Protein AF-A0A150G4X1-F1 (afdb_monomer_lite)

Secondary structure (DSSP, 8-state):
-HHHHHHHHHHHHHHHHHHHHHHHHHHHHHHHHHHHHHHHHHHHHHHHHHHHHHHHHHHHHHHHHHHHH-PPPTTS-HHHHHHHHHHHSHHHHHHTT--HHHHHHHS--TTS---TT---S----HHHHHHHHHTS-HHHHHHHHHHHS----------------------

Radius of gyration: 33.29 Å; chains: 1; bounding box: 120×28×87 Å

Organism: Gonium pectorale (NCBI:txid33097)

Sequence (171 aa):
MSTVFNVAHLTGNLSACVQSLSSQVSDLRAELDDVKSRLVVLESEAPESSKVVFRYIIDEVHKKIQVKFGTKPEEQLWSTYLWEKSSNERAWFEDRRLGFAELALLSKEPNIDFEAGNNAAHHPEPALVSRIVGEESESWRRLWDIVCSCAQPALLTTCPSVLQFPEAVLP

pLDDT: mean 78.07, std 18.75, range [33.88, 95.69]

Structure (mmCIF, N/CA/C/O backbone):
data_AF-A0A150G4X1-F1
#
_entry.id   AF-A0A150G4X1-F1
#
loop_
_atom_site.group_PDB
_atom_site.id
_atom_site.type_symbol
_atom_site.label_atom_id
_atom_site.label_alt_id
_atom_site.label_comp_id
_atom_site.label_asym_id
_atom_site.label_entity_id
_atom_site.label_seq_id
_atom_site.pdbx_PDB_ins_code
_atom_site.Cartn_x
_atom_site.Cartn_y
_atom_site.Cartn_z
_atom_site.occupancy
_atom_site.B_iso_or_equiv
_atom_site.auth_seq_id
_atom_site.auth_comp_id
_atom_site.auth_asym_id
_atom_site.auth_atom_id
_atom_site.pdbx_PDB_model_num
ATOM 1 N N . MET A 1 1 ? 46.762 -7.772 -64.254 1.00 53.94 1 MET A N 1
ATOM 2 C CA . MET A 1 1 ? 46.376 -6.566 -63.481 1.00 53.94 1 MET A CA 1
ATOM 3 C C . MET A 1 1 ? 44.945 -6.595 -62.917 1.00 53.94 1 MET A C 1
ATOM 5 O O . MET A 1 1 ? 44.621 -5.703 -62.152 1.00 53.94 1 MET A O 1
ATOM 9 N N . SER A 1 2 ? 44.103 -7.607 -63.191 1.00 58.28 2 SER A N 1
ATOM 10 C CA . SER A 1 2 ? 42.704 -7.634 -62.702 1.00 58.28 2 SER A CA 1
ATOM 11 C C . SER A 1 2 ? 42.516 -8.134 -61.256 1.00 58.28 2 SER A C 1
ATOM 13 O O . SER A 1 2 ? 41.492 -7.861 -60.643 1.00 58.28 2 SER A O 1
ATOM 15 N N . THR A 1 3 ? 43.476 -8.872 -60.695 1.00 59.38 3 THR A N 1
ATOM 16 C CA . THR A 1 3 ? 43.358 -9.499 -59.363 1.00 59.38 3 THR A CA 1
ATOM 17 C C . THR A 1 3 ? 43.680 -8.546 -58.210 1.00 59.38 3 THR A C 1
ATOM 19 O O . THR A 1 3 ? 43.038 -8.609 -57.168 1.00 59.38 3 THR A O 1
ATOM 22 N N . VAL A 1 4 ? 44.621 -7.617 -58.404 1.00 58.44 4 VAL A N 1
ATOM 23 C CA . VAL A 1 4 ? 45.048 -6.646 -57.376 1.00 58.44 4 VAL A CA 1
ATOM 24 C C . VAL A 1 4 ? 43.962 -5.594 -57.101 1.00 58.44 4 VAL A C 1
ATOM 26 O O . VAL A 1 4 ? 43.772 -5.188 -55.958 1.00 58.44 4 VAL A O 1
ATOM 29 N N . PHE A 1 5 ? 43.188 -5.220 -58.127 1.00 58.75 5 PHE A N 1
ATOM 30 C CA . PHE A 1 5 ? 42.061 -4.288 -58.003 1.00 58.75 5 PHE A CA 1
ATOM 31 C C . PHE A 1 5 ? 40.921 -4.863 -57.139 1.00 58.75 5 PHE A C 1
ATOM 33 O O . PHE A 1 5 ? 40.340 -4.151 -56.323 1.00 58.75 5 PHE A O 1
ATOM 40 N N . ASN A 1 6 ? 40.666 -6.173 -57.238 1.00 72.88 6 ASN A N 1
ATOM 41 C CA . ASN A 1 6 ? 39.654 -6.855 -56.424 1.00 72.88 6 ASN A CA 1
ATOM 42 C C . ASN A 1 6 ? 40.039 -6.942 -54.943 1.00 72.88 6 ASN A C 1
ATOM 44 O O . ASN A 1 6 ? 39.175 -6.786 -54.085 1.00 72.88 6 ASN A O 1
ATOM 48 N N . VAL A 1 7 ? 41.322 -7.154 -54.627 1.00 76.88 7 VAL A N 1
ATOM 49 C CA . VAL A 1 7 ? 41.776 -7.237 -53.230 1.00 76.88 7 VAL A CA 1
ATOM 50 C C . VAL A 1 7 ? 41.650 -5.880 -52.540 1.00 76.88 7 VAL A C 1
ATOM 52 O O . VAL A 1 7 ? 41.073 -5.813 -51.464 1.00 76.88 7 VAL A O 1
ATOM 55 N N . ALA A 1 8 ? 42.100 -4.787 -53.165 1.00 79.44 8 ALA A N 1
ATOM 56 C CA . ALA A 1 8 ? 42.003 -3.450 -52.570 1.00 79.44 8 ALA A CA 1
ATOM 57 C C . ALA A 1 8 ? 40.547 -3.029 -52.286 1.00 79.44 8 ALA A C 1
ATOM 59 O O . ALA A 1 8 ? 40.252 -2.494 -51.218 1.00 79.44 8 ALA A O 1
ATOM 60 N N . HIS A 1 9 ? 39.633 -3.323 -53.215 1.00 80.56 9 HIS A N 1
ATOM 61 C CA . HIS A 1 9 ? 38.207 -3.041 -53.057 1.00 80.56 9 HIS A CA 1
ATOM 62 C C . HIS A 1 9 ? 37.562 -3.878 -51.937 1.00 80.56 9 HIS A C 1
ATOM 64 O O . HIS A 1 9 ? 36.821 -3.342 -51.114 1.00 80.56 9 HIS A O 1
ATOM 70 N N . LEU A 1 10 ? 37.886 -5.174 -51.847 1.00 83.56 10 LEU A N 1
ATOM 71 C CA . LEU A 1 10 ? 37.409 -6.043 -50.763 1.00 83.56 10 LEU A CA 1
ATOM 72 C C . LEU A 1 10 ? 37.916 -5.580 -49.391 1.00 83.56 10 LEU A C 1
ATOM 74 O O . LEU A 1 10 ? 37.136 -5.526 -48.443 1.00 83.56 10 LEU A O 1
ATOM 78 N N . THR A 1 11 ? 39.189 -5.191 -49.289 1.00 85.06 11 THR A N 1
ATOM 79 C CA . THR A 1 11 ? 39.768 -4.676 -48.039 1.00 85.06 11 THR A CA 1
ATOM 80 C C . THR A 1 11 ? 39.134 -3.345 -47.629 1.00 85.06 11 THR A C 1
ATOM 82 O O . THR A 1 11 ? 38.859 -3.141 -46.448 1.00 85.06 11 THR A O 1
ATOM 85 N N . GLY A 1 12 ? 38.846 -2.459 -48.589 1.00 87.50 12 GLY A N 1
ATOM 86 C CA . GLY A 1 12 ? 38.137 -1.201 -48.341 1.00 87.50 12 GLY A CA 1
ATOM 87 C C . GLY A 1 12 ? 36.721 -1.419 -47.807 1.00 87.50 12 GLY A C 1
ATOM 88 O O . GLY A 1 12 ? 36.351 -0.841 -46.786 1.00 87.50 12 GLY A O 1
ATOM 89 N N . ASN A 1 13 ? 35.960 -2.318 -48.436 1.00 90.56 13 ASN A N 1
ATOM 90 C CA . ASN A 1 13 ? 34.597 -2.644 -48.010 1.00 90.56 13 ASN A CA 1
ATOM 91 C C . ASN A 1 13 ? 34.566 -3.327 -46.639 1.00 90.56 13 ASN A C 1
ATOM 93 O O . ASN A 1 13 ? 33.722 -3.000 -45.807 1.00 90.56 13 ASN A O 1
ATOM 97 N N . LEU A 1 14 ? 35.506 -4.241 -46.372 1.00 91.19 14 LEU A N 1
ATOM 98 C CA . LEU A 1 14 ? 35.629 -4.876 -45.062 1.00 91.19 14 LEU A CA 1
ATOM 99 C C . LEU A 1 14 ? 35.976 -3.850 -43.977 1.00 91.19 14 LEU A C 1
ATOM 101 O O . LEU A 1 14 ? 35.364 -3.867 -42.915 1.00 91.19 14 LEU A O 1
ATOM 105 N N . SER A 1 15 ? 36.907 -2.933 -44.255 1.00 93.88 15 SER A N 1
ATOM 106 C CA . SER A 1 15 ? 37.269 -1.849 -43.334 1.00 93.88 15 SER A CA 1
ATOM 107 C C . SER A 1 15 ? 36.066 -0.961 -43.003 1.00 93.88 15 SER A C 1
ATOM 109 O O . SER A 1 15 ? 35.790 -0.710 -41.831 1.00 93.88 15 SER A O 1
ATOM 111 N N . ALA A 1 16 ? 35.290 -0.562 -44.017 1.00 91.25 16 ALA A N 1
ATOM 112 C CA . ALA A 1 16 ? 34.073 0.224 -43.826 1.00 91.25 16 ALA A CA 1
ATOM 113 C C . ALA A 1 16 ? 33.019 -0.529 -42.992 1.00 91.25 16 ALA A C 1
ATOM 115 O O . ALA A 1 16 ? 32.428 0.049 -42.080 1.00 91.25 16 ALA A O 1
ATOM 116 N N . CYS A 1 17 ? 32.830 -1.831 -43.240 1.00 91.50 17 CYS A N 1
ATOM 117 C CA . CYS A 1 17 ? 31.953 -2.679 -42.426 1.00 91.50 17 CYS A CA 1
ATOM 118 C C . CYS A 1 17 ? 32.423 -2.776 -40.971 1.00 91.50 17 CYS A C 1
ATOM 120 O O . CYS A 1 17 ? 31.609 -2.651 -40.062 1.00 91.50 17 CYS A O 1
ATOM 122 N N . VAL A 1 18 ? 33.722 -2.973 -40.732 1.00 94.56 18 VAL A N 1
ATOM 123 C CA . VAL A 1 18 ? 34.286 -3.055 -39.376 1.00 94.56 18 VAL A CA 1
ATOM 124 C C . VAL A 1 18 ? 34.116 -1.729 -38.634 1.00 94.56 18 VAL A C 1
ATOM 126 O O . VAL A 1 18 ? 33.720 -1.733 -37.471 1.00 94.56 18 VAL A O 1
ATOM 129 N N . GLN A 1 19 ? 34.354 -0.596 -39.298 1.00 93.56 19 GLN A N 1
ATOM 130 C CA . GLN A 1 19 ? 34.142 0.730 -38.711 1.00 93.56 19 GLN A CA 1
ATOM 131 C C . GLN A 1 19 ? 32.665 0.981 -38.393 1.00 93.56 19 GLN A C 1
ATOM 133 O O . GLN A 1 19 ? 32.345 1.430 -37.294 1.00 93.56 19 GLN A O 1
ATOM 138 N N . SER A 1 20 ? 31.763 0.636 -39.315 1.00 95.12 20 SER A N 1
ATOM 139 C CA . SER A 1 20 ? 30.319 0.764 -39.102 1.00 95.12 20 SER A CA 1
ATOM 140 C C . SER A 1 20 ? 29.841 -0.105 -37.937 1.00 95.12 20 SER A C 1
ATOM 142 O O . SER A 1 20 ? 29.149 0.390 -37.049 1.00 95.12 20 SER A O 1
ATOM 144 N N . LEU A 1 21 ? 30.279 -1.365 -37.878 1.00 94.19 21 LEU A N 1
ATOM 145 C CA . LEU A 1 21 ? 29.945 -2.272 -36.782 1.00 94.19 21 LEU A CA 1
ATOM 146 C C . LEU A 1 21 ? 30.515 -1.773 -35.450 1.00 94.19 21 LEU A C 1
ATOM 148 O O . LEU A 1 21 ? 29.833 -1.818 -34.434 1.00 94.19 21 LEU A O 1
ATOM 152 N N . SER A 1 22 ? 31.744 -1.252 -35.446 1.00 94.81 22 SER A N 1
ATOM 153 C CA . SER A 1 22 ? 32.355 -0.671 -34.248 1.00 94.81 22 SER A CA 1
ATOM 154 C C . SER A 1 22 ? 31.597 0.559 -33.742 1.00 94.81 22 SER A C 1
ATOM 156 O O . SER A 1 22 ? 31.512 0.749 -32.527 1.00 94.81 22 SER A O 1
ATOM 158 N N . SER A 1 23 ? 31.042 1.376 -34.644 1.00 93.69 23 SER A N 1
ATOM 159 C CA . SER A 1 23 ? 30.168 2.495 -34.273 1.00 93.69 23 SER A CA 1
ATOM 160 C C . SER A 1 23 ? 28.889 1.972 -33.634 1.00 93.69 23 SER A C 1
ATOM 162 O O . SER A 1 23 ? 28.611 2.314 -32.494 1.00 93.69 23 SER A O 1
ATOM 164 N N . GLN A 1 24 ? 28.191 1.042 -34.294 1.00 95.69 24 GLN A N 1
ATOM 165 C CA . GLN A 1 24 ? 26.949 0.459 -33.772 1.00 95.69 24 GLN A CA 1
ATOM 166 C C . GLN A 1 24 ? 27.148 -0.213 -32.408 1.00 95.69 24 GLN A C 1
ATOM 168 O O . GLN A 1 24 ? 26.315 -0.076 -31.521 1.00 95.69 24 GLN A O 1
ATOM 173 N N . VAL A 1 25 ? 28.264 -0.920 -32.206 1.00 95.56 25 VAL A N 1
ATOM 174 C CA . VAL A 1 25 ? 28.598 -1.522 -30.906 1.00 95.56 25 VAL A CA 1
ATOM 175 C C . VAL A 1 25 ? 28.843 -0.451 -29.843 1.00 95.56 25 VAL A C 1
ATOM 177 O O . VAL A 1 25 ? 28.486 -0.659 -28.686 1.00 95.56 25 VAL A O 1
ATOM 180 N N . SER A 1 26 ? 29.450 0.678 -30.207 1.00 94.62 26 SER A N 1
ATOM 181 C CA . SER A 1 26 ? 29.648 1.801 -29.283 1.00 94.62 26 SER A CA 1
ATOM 182 C C . SER A 1 26 ? 28.320 2.466 -28.922 1.00 94.62 26 SER A C 1
ATOM 184 O O . SER A 1 26 ? 28.064 2.686 -27.741 1.00 94.62 26 SER A O 1
ATOM 186 N N . ASP A 1 27 ? 27.456 2.694 -29.911 1.00 95.44 27 ASP A N 1
ATOM 187 C CA . ASP A 1 27 ? 26.133 3.295 -29.723 1.00 95.44 27 ASP A CA 1
ATOM 188 C C . ASP A 1 27 ? 25.256 2.406 -28.826 1.00 95.44 27 ASP A C 1
ATOM 190 O O . ASP A 1 27 ? 24.729 2.863 -27.814 1.00 95.44 27 ASP A O 1
ATOM 194 N N . LEU A 1 28 ? 25.211 1.097 -29.101 1.00 95.62 28 LEU A N 1
ATOM 195 C CA . LEU A 1 28 ? 24.480 0.129 -28.275 1.00 95.62 28 LEU A CA 1
ATOM 196 C C . LEU A 1 28 ? 25.010 0.042 -26.840 1.00 95.62 28 LEU A C 1
ATOM 198 O O . LEU A 1 28 ? 24.242 -0.207 -25.913 1.00 95.62 28 LEU A O 1
ATOM 202 N N . ARG A 1 29 ? 26.319 0.225 -26.626 1.00 95.62 29 ARG A N 1
ATOM 203 C CA . ARG A 1 29 ? 26.886 0.275 -25.269 1.00 95.62 29 ARG A CA 1
ATOM 204 C C . ARG A 1 29 ? 26.430 1.523 -24.525 1.00 95.62 29 ARG A C 1
ATOM 206 O O . ARG A 1 29 ? 26.056 1.406 -23.364 1.00 95.62 29 ARG A O 1
ATOM 213 N N . ALA A 1 30 ? 26.420 2.674 -25.192 1.00 95.25 30 ALA A N 1
ATOM 214 C CA . ALA A 1 30 ? 25.932 3.913 -24.599 1.00 95.25 30 ALA A CA 1
ATOM 215 C C . ALA A 1 30 ? 24.441 3.812 -24.233 1.00 95.25 30 ALA A C 1
ATOM 217 O O . ALA A 1 30 ? 24.062 4.179 -23.124 1.00 95.25 30 ALA A O 1
ATOM 218 N N . GLU A 1 31 ? 23.613 3.241 -25.114 1.00 95.62 31 GLU A N 1
ATOM 219 C CA . GLU A 1 31 ? 22.196 2.985 -24.822 1.00 95.62 31 GLU A CA 1
ATOM 220 C C . GLU A 1 31 ? 22.012 2.006 -23.655 1.00 95.62 31 GLU A C 1
ATOM 222 O O . GLU A 1 31 ? 21.167 2.220 -22.786 1.00 95.62 31 GLU A O 1
ATOM 227 N N . LEU A 1 32 ? 22.819 0.942 -23.593 1.00 95.00 32 LEU A N 1
ATOM 228 C CA . LEU A 1 32 ? 22.769 -0.013 -22.488 1.00 95.00 32 LEU A CA 1
ATOM 229 C C . LEU A 1 32 ? 23.126 0.644 -21.148 1.00 95.00 32 LEU A C 1
ATOM 231 O O . LEU A 1 32 ? 22.500 0.336 -20.132 1.00 95.00 32 LEU A O 1
ATOM 235 N N . ASP A 1 33 ? 24.124 1.524 -21.135 1.00 94.12 33 ASP A N 1
ATOM 236 C CA . ASP A 1 33 ? 24.538 2.236 -19.927 1.00 94.12 33 ASP A CA 1
ATOM 237 C C . ASP A 1 33 ? 23.484 3.272 -19.488 1.00 94.12 33 ASP A C 1
ATOM 239 O O . ASP A 1 33 ? 23.198 3.364 -18.290 1.00 94.12 33 ASP A O 1
ATOM 243 N N . ASP A 1 34 ? 22.823 3.965 -20.427 1.00 94.81 34 ASP A N 1
ATOM 244 C CA . ASP A 1 34 ? 21.673 4.842 -20.137 1.00 94.81 34 ASP A CA 1
ATOM 245 C C . ASP A 1 34 ? 20.509 4.063 -19.509 1.00 94.81 34 ASP A C 1
ATOM 247 O O . ASP A 1 34 ? 20.006 4.420 -18.439 1.00 94.81 34 ASP A O 1
ATOM 251 N N . VAL A 1 35 ? 20.117 2.944 -20.125 1.00 94.31 35 VAL A N 1
ATOM 252 C CA . VAL A 1 35 ? 19.019 2.106 -19.625 1.00 94.31 35 VAL A CA 1
ATOM 253 C C . VAL A 1 35 ? 19.335 1.559 -18.235 1.00 94.31 35 VAL A C 1
ATOM 255 O O . VAL A 1 35 ? 18.464 1.575 -17.366 1.00 94.31 35 VAL A O 1
ATOM 258 N N . LYS A 1 36 ? 20.574 1.120 -17.985 1.00 91.62 36 LYS A N 1
ATOM 259 C CA . LYS A 1 36 ? 21.001 0.682 -16.647 1.00 91.62 36 LYS A CA 1
ATOM 260 C C . LYS A 1 36 ? 20.918 1.808 -15.627 1.00 91.62 36 LYS A C 1
ATOM 262 O O . LYS A 1 36 ? 20.426 1.579 -14.527 1.00 91.62 36 LYS A O 1
ATOM 267 N N . SER A 1 37 ? 21.371 3.011 -15.976 1.00 90.56 37 SER A N 1
ATOM 268 C CA . SER A 1 37 ? 21.292 4.164 -15.076 1.00 90.56 37 SER A CA 1
ATOM 269 C C . SER A 1 37 ? 19.842 4.476 -14.704 1.00 90.56 37 SER A C 1
ATOM 271 O O . SER A 1 37 ? 19.524 4.634 -13.526 1.00 90.56 37 SER A O 1
ATOM 273 N N . ARG A 1 38 ? 18.939 4.470 -15.689 1.00 90.31 38 ARG A N 1
ATOM 274 C CA . ARG A 1 38 ? 17.503 4.685 -15.473 1.00 90.31 38 ARG A CA 1
ATOM 275 C C . ARG A 1 38 ? 16.857 3.575 -14.649 1.00 90.31 38 ARG A C 1
ATOM 277 O O . ARG A 1 38 ? 15.997 3.867 -13.823 1.00 90.31 38 ARG A O 1
ATOM 284 N N . LEU A 1 39 ? 17.270 2.324 -14.851 1.00 89.06 39 LEU A N 1
ATOM 285 C CA . LEU A 1 39 ? 16.797 1.195 -14.053 1.00 89.06 39 LEU A CA 1
ATOM 286 C C . LEU A 1 39 ? 17.195 1.355 -12.583 1.00 89.06 39 LEU A C 1
ATOM 288 O O . LEU A 1 39 ? 16.338 1.210 -11.725 1.00 89.06 39 LEU A O 1
ATOM 292 N N . VAL A 1 40 ? 18.442 1.741 -12.299 1.00 84.75 40 VAL A N 1
ATOM 293 C CA . VAL A 1 40 ? 18.910 1.986 -10.922 1.00 84.75 40 VAL A CA 1
ATOM 294 C C . VAL A 1 40 ? 18.088 3.082 -10.238 1.00 84.75 40 VAL A C 1
ATOM 296 O O . VAL A 1 40 ? 17.714 2.936 -9.076 1.00 84.75 40 VAL A O 1
ATOM 299 N N . VAL A 1 41 ? 17.769 4.167 -10.953 1.00 81.19 41 VAL A N 1
ATOM 300 C CA . VAL A 1 41 ? 16.900 5.230 -10.419 1.00 81.19 41 VAL A CA 1
ATOM 301 C C . VAL A 1 41 ? 15.507 4.679 -10.106 1.00 81.19 41 VAL A C 1
ATOM 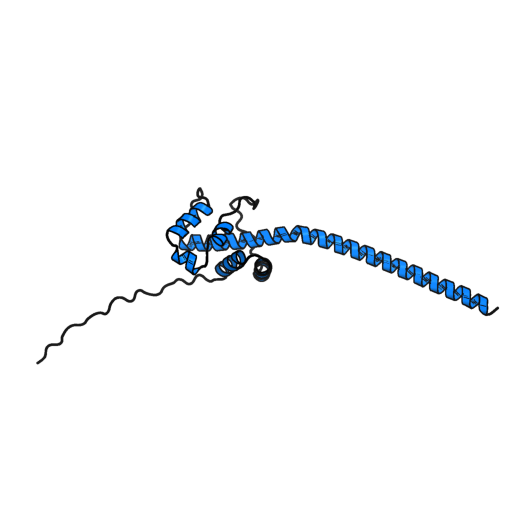303 O O . VAL A 1 41 ? 15.025 4.843 -8.988 1.00 81.19 41 VAL A O 1
ATOM 306 N N . LEU A 1 42 ? 14.887 3.955 -11.039 1.00 78.44 42 LEU A N 1
ATOM 307 C CA . LEU A 1 42 ? 13.563 3.360 -10.830 1.00 78.44 42 LEU A CA 1
ATOM 308 C C . LEU A 1 42 ? 13.542 2.344 -9.680 1.00 78.44 42 LEU A C 1
ATOM 310 O O . LEU A 1 42 ? 12.603 2.340 -8.889 1.00 78.44 42 LEU A O 1
ATOM 314 N N . GLU A 1 43 ? 14.574 1.512 -9.557 1.00 76.50 43 GLU A N 1
ATOM 315 C CA . GLU A 1 43 ? 14.732 0.567 -8.447 1.00 76.50 43 GLU A CA 1
ATOM 316 C C . GLU A 1 43 ? 14.876 1.290 -7.103 1.00 76.50 43 GLU A C 1
ATOM 318 O O . GLU A 1 43 ? 14.392 0.793 -6.088 1.00 76.50 43 GLU A O 1
A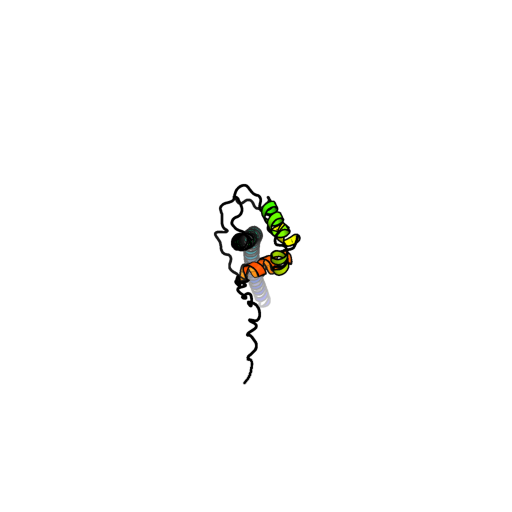TOM 323 N N . SER A 1 44 ? 15.484 2.482 -7.092 1.00 73.06 44 SER A N 1
ATOM 324 C CA . SER A 1 44 ? 15.578 3.313 -5.889 1.00 73.06 44 SER A CA 1
ATOM 325 C C . SER A 1 44 ? 14.261 4.013 -5.520 1.00 73.06 44 SER A C 1
ATOM 327 O O . SER A 1 44 ? 13.984 4.198 -4.338 1.00 73.06 44 SER A O 1
ATOM 329 N N . GLU A 1 45 ? 13.419 4.354 -6.501 1.00 77.25 45 GLU A N 1
ATOM 330 C CA . GLU A 1 45 ? 12.140 5.056 -6.292 1.00 77.25 45 GLU A CA 1
ATOM 331 C C . GLU A 1 45 ? 10.956 4.110 -6.017 1.00 77.25 45 GLU A C 1
ATOM 333 O O . GLU A 1 45 ? 10.016 4.468 -5.302 1.00 77.25 45 GLU A O 1
ATOM 338 N N . ALA A 1 46 ? 10.989 2.886 -6.551 1.00 74.50 46 ALA A N 1
ATOM 339 C CA . ALA A 1 46 ? 9.958 1.868 -6.346 1.00 74.50 46 ALA A CA 1
ATOM 340 C C . ALA A 1 46 ? 9.605 1.599 -4.864 1.00 74.50 46 ALA A C 1
ATOM 342 O O . ALA A 1 46 ? 8.411 1.619 -4.542 1.00 74.50 46 ALA A O 1
ATOM 343 N N . PRO A 1 47 ? 10.565 1.393 -3.934 1.00 73.25 47 PRO A N 1
ATOM 344 C CA . PRO A 1 47 ? 10.233 1.161 -2.527 1.00 73.25 47 PRO A CA 1
ATOM 345 C C . PRO A 1 47 ? 9.557 2.372 -1.873 1.00 73.25 47 PRO A C 1
ATOM 347 O O . PRO A 1 47 ? 8.670 2.197 -1.037 1.00 73.25 47 PRO A O 1
ATOM 350 N N . GLU A 1 48 ? 9.915 3.595 -2.273 1.00 74.25 48 GLU A N 1
ATOM 351 C CA . GLU A 1 48 ? 9.261 4.810 -1.778 1.00 74.25 48 GLU A CA 1
AT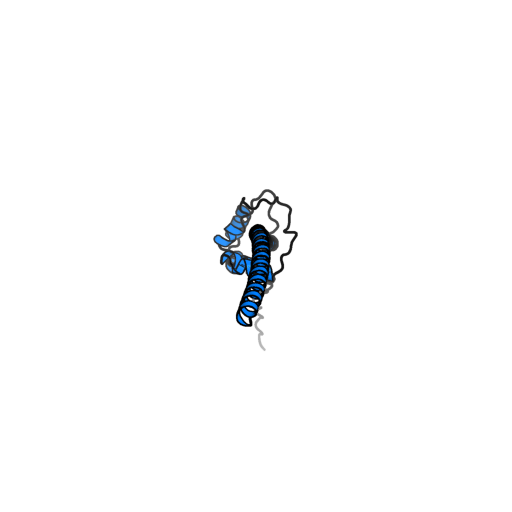OM 352 C C . GLU A 1 48 ? 7.814 4.910 -2.277 1.00 74.25 48 GLU A C 1
ATOM 354 O O . GLU A 1 48 ? 6.911 5.248 -1.508 1.00 74.25 48 GLU A O 1
ATOM 359 N N . SER A 1 49 ? 7.553 4.512 -3.526 1.00 75.56 49 SER A N 1
ATOM 360 C CA . SER A 1 49 ? 6.190 4.432 -4.066 1.00 75.56 49 SER A CA 1
ATOM 361 C C . SER A 1 49 ? 5.317 3.433 -3.292 1.00 75.56 49 SER A C 1
ATOM 363 O O . SER A 1 49 ? 4.184 3.755 -2.920 1.00 75.56 49 SER A O 1
ATOM 365 N N . SER A 1 50 ? 5.853 2.252 -2.962 1.00 81.69 50 SER A N 1
ATOM 366 C CA . SER A 1 50 ? 5.134 1.249 -2.164 1.00 81.69 50 SER A CA 1
ATOM 367 C C . SER A 1 50 ? 4.822 1.738 -0.748 1.00 81.69 50 SER A C 1
ATOM 369 O O . SER A 1 50 ? 3.702 1.549 -0.267 1.00 81.69 50 SER A O 1
ATOM 371 N N . LYS A 1 51 ? 5.752 2.449 -0.092 1.00 80.62 51 LYS A N 1
ATOM 372 C CA . LYS A 1 51 ? 5.507 3.059 1.230 1.00 80.62 51 LYS A CA 1
ATOM 373 C C . LYS A 1 51 ? 4.324 4.029 1.209 1.00 80.62 51 LYS A C 1
ATOM 375 O O . LYS A 1 51 ? 3.501 4.006 2.128 1.00 80.62 51 LYS A O 1
ATOM 380 N N . VAL A 1 52 ? 4.208 4.852 0.162 1.00 81.75 52 VAL A N 1
ATOM 381 C CA . VAL A 1 52 ? 3.077 5.781 -0.009 1.00 81.75 52 VAL A CA 1
ATOM 382 C C . VAL A 1 52 ? 1.756 5.018 -0.120 1.00 81.75 52 VAL A C 1
ATOM 384 O O . VAL A 1 52 ? 0.777 5.388 0.530 1.00 81.75 52 VAL A O 1
ATOM 387 N N . VAL A 1 53 ? 1.731 3.921 -0.882 1.00 86.12 53 VAL A N 1
ATOM 388 C CA . VAL A 1 53 ? 0.541 3.070 -1.023 1.00 86.12 53 VAL A CA 1
ATOM 389 C C . VAL A 1 53 ? 0.127 2.441 0.306 1.00 86.12 53 VAL A C 1
ATOM 391 O O . VAL A 1 53 ? -1.037 2.544 0.695 1.00 86.12 53 VAL A O 1
ATOM 394 N N . PHE A 1 54 ? 1.060 1.839 1.040 1.00 86.50 54 PHE A N 1
ATOM 395 C CA . PHE A 1 54 ? 0.759 1.226 2.334 1.00 86.50 54 PHE A CA 1
ATOM 396 C C . PHE A 1 54 ? 0.255 2.241 3.357 1.00 86.50 54 PHE A C 1
ATOM 398 O O . PHE A 1 54 ? -0.698 1.962 4.088 1.00 86.50 54 PHE A O 1
ATOM 405 N N . ARG A 1 55 ? 0.838 3.447 3.380 1.00 82.00 55 ARG A N 1
ATOM 406 C CA . ARG A 1 55 ? 0.356 4.534 4.239 1.00 82.00 55 ARG A CA 1
ATOM 407 C C . ARG A 1 55 ? -1.073 4.924 3.887 1.00 82.00 55 ARG A C 1
ATOM 409 O O . ARG A 1 55 ? -1.896 5.019 4.793 1.00 82.00 55 ARG A O 1
ATOM 416 N N . TYR A 1 56 ? -1.359 5.116 2.601 1.00 85.38 56 TYR A N 1
ATOM 417 C CA . TYR A 1 56 ? -2.702 5.441 2.134 1.00 85.38 56 TYR A CA 1
ATOM 418 C C . TYR A 1 56 ? -3.726 4.396 2.604 1.00 85.38 56 TYR A C 1
ATOM 420 O O . TYR A 1 56 ? -4.747 4.758 3.184 1.00 85.38 56 TYR A O 1
ATOM 428 N N . ILE A 1 57 ? -3.422 3.103 2.448 1.00 88.25 57 ILE A N 1
ATOM 429 C CA . ILE A 1 57 ? -4.306 2.019 2.899 1.00 88.25 57 ILE A CA 1
ATOM 430 C C . ILE A 1 57 ? -4.525 2.079 4.415 1.00 88.25 57 ILE A C 1
ATOM 432 O O . ILE A 1 57 ? -5.669 2.026 4.867 1.00 88.25 57 ILE A O 1
ATOM 436 N N . ILE A 1 58 ? -3.452 2.211 5.204 1.00 88.75 58 ILE A N 1
ATOM 437 C CA . ILE A 1 58 ? -3.548 2.303 6.668 1.00 88.75 58 ILE A CA 1
ATOM 438 C C . ILE A 1 58 ? -4.433 3.486 7.074 1.00 88.75 58 ILE A C 1
ATOM 440 O O . ILE A 1 58 ? -5.343 3.308 7.884 1.00 88.75 58 ILE A O 1
ATOM 444 N N . ASP A 1 59 ? -4.197 4.670 6.506 1.00 86.31 59 ASP A N 1
ATOM 445 C CA . ASP A 1 59 ? -4.935 5.885 6.848 1.00 86.31 59 ASP A CA 1
ATOM 446 C C . ASP A 1 59 ? -6.424 5.761 6.478 1.00 86.31 59 ASP A C 1
ATOM 448 O O . ASP A 1 59 ? -7.290 6.155 7.259 1.00 86.31 59 ASP A O 1
ATOM 452 N N . GLU A 1 60 ? -6.757 5.166 5.331 1.00 88.56 60 GLU A N 1
ATOM 453 C CA . GLU A 1 60 ? -8.151 4.924 4.938 1.00 88.56 60 GLU A CA 1
ATOM 454 C C . GLU A 1 60 ? -8.857 3.917 5.854 1.00 88.56 60 GLU A C 1
ATOM 456 O O . GLU A 1 60 ? -10.015 4.116 6.243 1.00 88.56 60 GLU A O 1
ATOM 461 N N . VAL A 1 61 ? -8.165 2.855 6.270 1.00 90.44 61 VAL A N 1
ATOM 462 C CA . VAL A 1 61 ? -8.718 1.903 7.240 1.00 90.44 61 VAL A CA 1
ATOM 463 C C . VAL A 1 61 ? -8.889 2.568 8.608 1.00 90.44 61 VAL A C 1
ATOM 465 O O . VAL A 1 61 ? -9.941 2.427 9.234 1.00 90.44 61 VAL A O 1
ATOM 468 N N . HIS A 1 62 ? -7.913 3.361 9.055 1.00 90.44 62 HIS A N 1
ATOM 469 C CA . HIS A 1 62 ? -7.994 4.165 10.277 1.00 90.44 62 HIS A CA 1
ATOM 470 C C . HIS A 1 62 ? -9.190 5.117 10.262 1.00 90.44 62 HIS A C 1
ATOM 472 O O . HIS A 1 62 ? -9.937 5.155 11.242 1.00 90.44 62 HIS A O 1
ATOM 478 N N . LYS A 1 63 ? -9.433 5.817 9.146 1.00 88.00 63 LYS A N 1
ATOM 479 C CA . LYS A 1 63 ? -10.618 6.671 8.967 1.00 88.00 63 LYS A CA 1
ATOM 480 C C . LYS A 1 63 ? -11.905 5.868 9.137 1.00 88.00 63 LYS A C 1
ATOM 482 O O . LYS A 1 63 ? -12.779 6.280 9.895 1.00 88.00 63 LYS A O 1
ATOM 487 N N . LYS A 1 64 ? -12.028 4.694 8.507 1.00 90.50 64 LYS A N 1
ATOM 488 C CA . LYS A 1 64 ? -13.225 3.839 8.654 1.00 90.50 64 LYS A CA 1
ATOM 489 C C . LYS A 1 64 ? -13.434 3.353 10.089 1.00 90.50 64 LYS A C 1
ATOM 491 O O . LYS A 1 64 ? -14.570 3.325 10.563 1.00 90.50 64 LYS A O 1
ATOM 496 N N . ILE A 1 65 ? -12.359 3.004 10.793 1.00 90.81 65 ILE A N 1
ATOM 497 C CA . ILE A 1 65 ? -12.417 2.614 12.208 1.00 90.81 65 ILE A CA 1
ATOM 498 C C . ILE A 1 65 ? -12.887 3.801 13.061 1.00 90.81 65 ILE A C 1
ATOM 500 O O . ILE A 1 65 ? -13.794 3.638 13.875 1.00 90.81 65 ILE A O 1
ATOM 504 N N . GLN A 1 66 ? -12.344 5.001 12.846 1.00 90.50 66 GLN A N 1
ATOM 505 C CA . GLN A 1 66 ? -12.753 6.204 13.581 1.00 90.50 66 GLN A CA 1
ATOM 506 C C . GLN A 1 66 ? -14.193 6.630 13.277 1.00 90.50 66 GLN A C 1
ATOM 508 O O . GLN A 1 66 ? -14.896 7.077 14.179 1.00 90.50 66 GLN A O 1
ATOM 513 N N . VAL A 1 67 ? -14.673 6.425 12.046 1.00 91.06 67 VAL A N 1
ATOM 514 C CA . VAL A 1 67 ? -16.090 6.617 11.693 1.00 91.06 67 VAL A CA 1
ATOM 515 C C . VAL A 1 67 ? -16.994 5.690 12.513 1.00 91.06 67 VAL A C 1
ATOM 517 O O . VAL A 1 67 ? -18.076 6.100 12.924 1.00 91.06 67 VAL A O 1
ATOM 520 N N . LYS A 1 68 ? -16.563 4.450 12.784 1.00 92.81 68 LYS A N 1
ATOM 521 C CA . LYS A 1 68 ? -17.354 3.474 13.547 1.00 92.81 68 LYS A CA 1
ATOM 522 C C . LYS A 1 68 ? -17.262 3.665 15.065 1.00 92.81 68 LYS A C 1
ATOM 524 O O . LYS A 1 68 ? -18.278 3.536 15.744 1.00 92.81 68 LYS A O 1
ATOM 529 N N . PHE A 1 69 ? -16.068 3.913 15.598 1.00 92.62 69 PHE A N 1
ATOM 530 C CA . PHE A 1 69 ? -15.786 3.842 17.040 1.00 92.62 69 PHE A CA 1
ATOM 531 C C . PHE A 1 69 ? -15.429 5.187 17.685 1.00 92.62 69 PHE A C 1
ATOM 533 O O . PHE A 1 69 ? -15.113 5.229 18.879 1.00 92.62 69 PHE A O 1
ATOM 540 N N . GLY A 1 70 ? -15.488 6.269 16.908 1.00 90.81 70 GLY A N 1
ATOM 541 C CA . GLY A 1 70 ? -15.111 7.617 17.315 1.00 90.81 70 GLY A CA 1
ATOM 542 C C . GLY A 1 70 ? -13.627 7.910 17.099 1.00 90.81 70 GLY A C 1
ATOM 543 O O . GLY A 1 70 ? -12.809 7.016 16.895 1.00 90.81 70 GLY A O 1
ATOM 544 N N . THR A 1 71 ? -13.260 9.185 17.150 1.00 89.50 71 THR A N 1
ATOM 545 C CA . THR A 1 71 ? -11.877 9.631 16.950 1.00 89.50 71 THR A CA 1
ATOM 546 C C . THR A 1 71 ? -10.931 9.010 17.981 1.00 89.50 71 THR A C 1
ATOM 548 O O . THR A 1 71 ? -11.259 8.916 19.165 1.00 89.50 71 THR A O 1
ATOM 551 N N . LYS A 1 72 ? -9.737 8.597 17.538 1.00 89.69 72 LYS A N 1
ATOM 552 C CA . LYS A 1 72 ? -8.673 8.138 18.442 1.00 89.69 72 LYS A CA 1
ATOM 553 C C . LYS A 1 72 ? -8.178 9.335 19.272 1.00 89.69 72 LYS A C 1
ATOM 555 O O . LYS A 1 72 ? -7.779 10.324 18.655 1.00 89.69 72 LYS A O 1
ATOM 560 N N . PRO A 1 73 ? -8.125 9.249 20.612 1.00 87.25 73 PRO A N 1
ATOM 561 C CA . PRO A 1 73 ? -7.483 10.263 21.446 1.00 87.25 73 PRO A CA 1
ATOM 562 C C . PRO A 1 73 ? -6.049 10.538 20.986 1.00 87.25 73 PRO A C 1
ATOM 564 O O . PRO A 1 73 ? -5.331 9.610 20.606 1.00 87.25 73 PRO A O 1
ATOM 567 N N . GLU A 1 74 ? -5.628 11.800 20.993 1.00 81.25 74 GLU A N 1
ATOM 568 C CA . GLU A 1 74 ? -4.332 12.220 20.441 1.00 81.25 74 GLU A CA 1
ATOM 569 C C . GLU A 1 74 ? -3.158 11.494 21.115 1.00 81.25 74 GLU A C 1
ATOM 571 O O . GLU A 1 74 ? -2.337 10.889 20.427 1.00 81.25 74 GLU A O 1
ATOM 576 N N . GLU A 1 75 ? -3.184 11.425 22.447 1.00 83.38 75 GLU A N 1
ATOM 577 C CA . GLU A 1 75 ? -2.156 10.808 23.297 1.00 83.38 75 GLU A CA 1
ATOM 578 C C . GLU A 1 75 ? -2.138 9.267 23.247 1.00 83.38 75 GLU A C 1
ATOM 580 O O . GLU A 1 75 ? -1.187 8.635 23.705 1.00 83.38 75 GLU A O 1
ATOM 585 N N . GLN A 1 76 ? -3.176 8.631 22.692 1.00 85.25 76 GLN A N 1
ATOM 586 C CA . GLN A 1 76 ? -3.284 7.171 22.658 1.00 85.25 76 GLN A CA 1
ATOM 587 C C . GLN A 1 76 ? -2.597 6.587 21.417 1.00 85.25 76 GLN A C 1
ATOM 589 O O . GLN A 1 76 ? -2.803 7.052 20.294 1.00 85.25 76 GLN A O 1
ATOM 594 N N . LEU A 1 77 ? -1.827 5.510 21.581 1.00 86.25 77 LEU A N 1
ATOM 595 C CA . LEU A 1 77 ? -1.249 4.776 20.451 1.00 86.25 77 LEU A CA 1
ATOM 596 C C . LEU A 1 77 ? -2.327 4.038 19.646 1.00 86.25 77 LEU A C 1
ATOM 598 O O . LEU A 1 77 ? -3.329 3.573 20.193 1.00 86.25 77 LEU A O 1
ATOM 602 N N . TRP A 1 78 ? -2.093 3.881 18.338 1.00 89.38 78 TRP A N 1
ATOM 603 C CA . TRP A 1 78 ? -2.983 3.103 17.469 1.00 89.38 78 TRP A CA 1
ATOM 604 C C . TRP A 1 78 ? -3.109 1.649 17.923 1.00 89.38 78 TRP A C 1
ATOM 606 O O . TRP A 1 78 ? -4.220 1.138 17.945 1.00 89.38 78 TRP A O 1
ATOM 616 N N . SER A 1 79 ? -2.019 1.012 18.353 1.00 88.69 79 SER A N 1
ATOM 617 C CA . SER A 1 79 ? -2.042 -0.360 18.878 1.00 88.69 79 SER A CA 1
ATOM 618 C C . SER A 1 79 ? -2.994 -0.512 20.065 1.00 88.69 79 SER A C 1
ATOM 620 O O . SER A 1 79 ? -3.850 -1.393 20.059 1.00 88.69 79 SER A O 1
ATOM 622 N N . THR A 1 80 ? -2.900 0.387 21.047 1.00 89.69 80 THR A N 1
ATOM 623 C CA . THR A 1 80 ? -3.774 0.394 22.227 1.00 89.69 80 THR A CA 1
ATOM 624 C C . THR A 1 80 ? -5.229 0.631 21.835 1.00 89.69 80 THR A C 1
ATOM 626 O O . THR A 1 80 ? -6.107 -0.131 22.232 1.00 89.69 80 THR A O 1
ATOM 629 N N . TYR A 1 81 ? -5.483 1.640 20.999 1.00 90.75 81 TYR A N 1
ATOM 630 C CA . TYR A 1 81 ? -6.834 1.964 20.547 1.00 90.75 81 TYR A CA 1
ATOM 631 C C . TYR A 1 81 ? -7.474 0.795 19.779 1.00 90.75 81 TYR A C 1
ATOM 633 O O . TYR A 1 81 ? -8.609 0.409 20.050 1.00 90.75 81 TYR A O 1
ATOM 641 N N . LEU A 1 82 ? -6.739 0.178 18.850 1.00 91.94 82 LEU A N 1
ATOM 642 C CA . LEU A 1 82 ? -7.211 -0.972 18.076 1.00 91.94 82 LEU A CA 1
ATOM 643 C C . LEU A 1 82 ? -7.449 -2.199 18.958 1.00 91.94 82 LEU A C 1
ATOM 645 O O . LEU A 1 82 ? -8.447 -2.898 18.772 1.00 91.94 82 LEU A O 1
ATOM 649 N N . TRP A 1 83 ? -6.577 -2.450 19.934 1.00 91.25 83 TRP A N 1
ATOM 650 C CA . TRP A 1 83 ? -6.745 -3.539 20.893 1.00 91.25 83 TRP A CA 1
ATOM 651 C C . TRP A 1 83 ? -8.013 -3.368 21.736 1.00 91.25 83 TRP A C 1
ATOM 653 O O . TRP A 1 83 ? -8.811 -4.297 21.864 1.00 91.25 83 TRP A O 1
ATOM 663 N N . GLU A 1 84 ? -8.249 -2.166 22.262 1.00 93.75 84 GLU A N 1
ATOM 664 C CA . GLU A 1 84 ? -9.453 -1.852 23.034 1.00 93.75 84 GLU A CA 1
ATOM 665 C C . GLU A 1 84 ? -10.724 -2.013 22.194 1.00 93.75 84 GLU A C 1
ATOM 667 O O . GLU A 1 84 ? -11.688 -2.641 22.638 1.00 93.75 84 GLU A O 1
ATOM 672 N N . LYS A 1 85 ? -10.749 -1.475 20.967 1.00 94.56 85 LYS A N 1
ATOM 673 C CA . LYS A 1 85 ? -11.933 -1.587 20.100 1.00 94.56 85 LYS A CA 1
ATOM 674 C C . LYS A 1 85 ? -12.177 -3.023 19.643 1.00 94.56 85 LYS A C 1
ATOM 676 O O . LYS A 1 85 ? -13.317 -3.472 19.704 1.00 94.56 85 LYS A O 1
ATOM 681 N N . SER A 1 86 ? -11.139 -3.762 19.258 1.00 92.50 86 SER A N 1
ATOM 682 C CA . SER A 1 86 ? -11.275 -5.168 18.844 1.00 92.50 86 SER A CA 1
ATOM 683 C C . SER A 1 86 ? -11.683 -6.097 19.988 1.00 92.50 86 SER A C 1
ATOM 685 O O . SER A 1 86 ? -12.408 -7.065 19.762 1.00 92.50 86 SER A O 1
ATOM 687 N N . SER A 1 87 ? -11.288 -5.782 21.224 1.00 91.19 87 SER A N 1
ATOM 688 C CA . SER A 1 87 ? -11.713 -6.534 22.410 1.00 91.19 87 SER A CA 1
ATOM 689 C C . SER A 1 87 ? -13.188 -6.309 22.746 1.00 91.19 87 SER A C 1
ATOM 691 O O . SER A 1 87 ? -13.867 -7.252 23.147 1.00 91.19 87 SER A O 1
ATOM 693 N N . ASN A 1 88 ? -13.688 -5.084 22.559 1.00 91.62 88 ASN A N 1
ATOM 694 C CA . ASN A 1 88 ? -15.069 -4.721 22.884 1.00 91.62 88 ASN A CA 1
ATOM 695 C C . ASN A 1 88 ? -16.070 -5.057 21.765 1.00 91.62 88 ASN A C 1
ATOM 697 O O . ASN A 1 88 ? -17.199 -5.439 22.047 1.00 91.62 88 ASN A O 1
ATOM 701 N N . GLU A 1 89 ? -15.666 -4.927 20.500 1.00 92.25 89 GLU A N 1
ATOM 702 C CA . GLU A 1 89 ? -16.545 -5.005 19.322 1.00 92.25 89 GLU A CA 1
ATOM 703 C C . GLU A 1 89 ? -16.045 -6.055 18.320 1.00 92.25 89 GLU A C 1
ATOM 705 O O . GLU A 1 89 ? -15.969 -5.828 17.110 1.00 92.25 89 GLU A O 1
ATOM 710 N N . ARG A 1 90 ? -15.680 -7.233 18.839 1.00 90.75 90 ARG A N 1
ATOM 711 C CA . ARG A 1 90 ? -15.010 -8.302 18.082 1.00 90.75 90 ARG A CA 1
ATOM 712 C C . ARG A 1 90 ? -15.732 -8.682 16.786 1.00 90.75 90 ARG A C 1
ATOM 714 O O . ARG A 1 90 ? -15.081 -8.829 15.757 1.00 90.75 90 ARG A O 1
ATOM 721 N N . ALA A 1 91 ? -17.064 -8.752 16.811 1.00 92.38 91 ALA A N 1
ATOM 722 C CA . ALA A 1 91 ? -17.872 -9.111 15.644 1.00 92.38 91 ALA A CA 1
ATOM 723 C C . ALA A 1 91 ? -17.649 -8.167 14.448 1.00 92.38 91 ALA A C 1
ATOM 725 O O . ALA A 1 91 ? -17.624 -8.616 13.307 1.00 92.38 91 ALA A O 1
ATOM 726 N N . TRP A 1 92 ? -17.437 -6.867 14.689 1.00 92.69 92 TRP A N 1
ATOM 727 C CA . TRP A 1 92 ? -17.189 -5.902 13.614 1.00 92.69 92 TRP A CA 1
ATOM 728 C C . TRP A 1 92 ? -15.831 -6.121 12.935 1.00 92.69 92 TRP A C 1
ATOM 730 O O . TRP A 1 92 ? -15.712 -5.937 11.720 1.00 92.69 92 TRP A O 1
ATOM 740 N N . PHE A 1 93 ? -14.818 -6.510 13.718 1.00 92.75 93 PHE A N 1
ATOM 741 C CA . PHE A 1 93 ? -13.478 -6.825 13.222 1.00 92.75 93 PHE A CA 1
ATOM 742 C C . PHE A 1 93 ? -13.461 -8.175 12.495 1.00 92.75 93 PHE A C 1
ATOM 744 O O . PHE A 1 93 ? -12.873 -8.268 11.421 1.00 92.75 93 PHE A O 1
ATOM 751 N N . GLU A 1 94 ? -14.158 -9.187 13.016 1.00 91.69 94 GLU A N 1
ATOM 752 C CA . GLU A 1 94 ? -14.296 -10.503 12.374 1.00 91.69 94 GLU A CA 1
ATOM 753 C C . GLU A 1 94 ? -15.042 -10.422 11.034 1.00 91.69 94 GLU A C 1
ATOM 755 O O . GLU A 1 94 ? -14.561 -10.965 10.040 1.00 91.69 94 GLU A O 1
ATOM 760 N N . ASP A 1 95 ? -16.152 -9.675 10.974 1.00 91.00 95 ASP A N 1
ATOM 761 C CA . ASP A 1 95 ? -16.914 -9.400 9.741 1.00 91.00 95 ASP A CA 1
ATOM 762 C C . ASP A 1 95 ? -16.026 -8.792 8.641 1.00 91.00 95 ASP A C 1
ATOM 764 O O . ASP A 1 95 ? -16.110 -9.153 7.469 1.00 91.00 95 ASP A O 1
ATOM 768 N N . ARG A 1 96 ? -15.093 -7.919 9.037 1.00 90.25 96 ARG A N 1
ATOM 769 C CA . ARG A 1 96 ? -14.117 -7.276 8.141 1.00 90.25 96 ARG A CA 1
ATOM 770 C C . ARG A 1 96 ? -12.819 -8.051 7.971 1.00 90.25 96 ARG A C 1
ATOM 772 O O . ARG A 1 96 ? -11.922 -7.560 7.295 1.00 90.25 96 ARG A O 1
ATOM 779 N N . ARG A 1 97 ? -12.702 -9.242 8.566 1.00 91.06 97 ARG A N 1
ATOM 780 C CA . ARG A 1 97 ? -11.485 -10.071 8.546 1.00 91.06 97 ARG A CA 1
ATOM 781 C C . ARG A 1 97 ? -10.236 -9.332 9.049 1.00 91.06 97 ARG A C 1
ATOM 783 O O . ARG A 1 97 ? -9.129 -9.598 8.589 1.00 91.06 97 ARG A O 1
ATOM 790 N N . LEU A 1 98 ? -10.409 -8.416 10.000 1.00 90.69 98 LEU A N 1
ATOM 791 C CA . LEU A 1 98 ? -9.319 -7.734 10.695 1.00 90.69 98 LEU A CA 1
ATOM 792 C C . LEU A 1 98 ? -8.821 -8.616 11.845 1.00 90.69 98 LEU A C 1
ATOM 794 O O . LEU A 1 98 ? -9.279 -8.493 12.983 1.00 90.69 98 LEU A O 1
ATOM 798 N N . GLY A 1 99 ? -7.910 -9.535 11.528 1.00 89.12 99 GLY A N 1
ATOM 799 C CA . GLY A 1 99 ? -7.254 -10.410 12.491 1.00 89.12 99 GLY A CA 1
ATOM 800 C C . GLY A 1 99 ? -5.983 -9.799 13.080 1.00 89.12 99 GLY A C 1
ATOM 801 O O . GLY A 1 99 ? -5.664 -8.627 12.889 1.00 89.12 99 GLY A O 1
ATOM 802 N N . PHE A 1 100 ? -5.222 -10.616 13.810 1.00 88.00 100 PHE A N 1
ATOM 803 C CA . PHE A 1 100 ? -3.998 -10.164 14.479 1.00 88.00 100 PHE A CA 1
ATOM 804 C C . PHE A 1 100 ? -2.955 -9.601 13.500 1.00 88.00 100 PHE A C 1
ATOM 806 O O . PHE A 1 100 ? -2.322 -8.592 13.797 1.00 88.00 100 PHE A O 1
ATOM 813 N N . ALA A 1 101 ? -2.800 -10.221 12.326 1.00 88.38 101 ALA A N 1
ATOM 814 C CA . ALA A 1 101 ? -1.837 -9.783 11.319 1.00 88.38 101 ALA A CA 1
ATOM 815 C C . ALA A 1 101 ? -2.207 -8.409 10.739 1.00 88.38 101 ALA A C 1
ATOM 817 O O . ALA A 1 101 ? -1.354 -7.538 10.608 1.00 88.38 101 ALA A O 1
ATOM 818 N N . GLU A 1 102 ? -3.485 -8.187 10.438 1.00 90.31 102 GLU A N 1
ATOM 819 C CA . GLU A 1 102 ? -3.984 -6.911 9.933 1.00 90.31 102 GLU A CA 1
ATOM 820 C C . GLU A 1 102 ? -3.897 -5.820 11.007 1.00 90.31 102 GLU A C 1
ATOM 822 O O . GLU A 1 102 ? -3.471 -4.701 10.725 1.00 90.31 102 GLU A O 1
ATOM 827 N N . LEU A 1 103 ? -4.233 -6.145 12.260 1.00 89.81 103 LEU A N 1
ATOM 828 C CA . LEU A 1 103 ? -4.089 -5.215 13.382 1.00 89.81 103 LEU A CA 1
ATOM 829 C C . LEU A 1 103 ? -2.626 -4.840 13.645 1.00 89.81 103 LEU A C 1
ATOM 831 O O . LEU A 1 103 ? -2.364 -3.692 14.007 1.00 89.81 103 LEU A O 1
ATOM 835 N N . ALA A 1 104 ? -1.680 -5.760 13.439 1.00 86.69 104 ALA A N 1
ATOM 836 C CA . ALA A 1 104 ? -0.253 -5.467 13.527 1.00 86.69 104 ALA A CA 1
ATOM 837 C C . ALA A 1 104 ? 0.172 -4.441 12.462 1.00 86.69 104 ALA A C 1
ATOM 839 O O . ALA A 1 104 ? 0.790 -3.441 12.808 1.00 86.69 104 ALA A O 1
ATOM 840 N N . LEU A 1 105 ? -0.263 -4.606 11.206 1.00 87.56 105 LEU A N 1
ATOM 841 C CA . LEU A 1 105 ? 0.010 -3.636 10.133 1.00 87.56 105 LEU A CA 1
ATOM 842 C C . LEU A 1 105 ? -0.603 -2.252 10.410 1.00 87.56 105 LEU A C 1
ATOM 844 O O . LEU A 1 105 ? 0.003 -1.219 10.129 1.00 87.56 105 LEU A O 1
ATOM 848 N N . LEU A 1 106 ? -1.813 -2.219 10.976 1.00 87.88 106 LEU A N 1
ATOM 849 C CA . LEU A 1 106 ? -2.507 -0.976 11.328 1.00 87.88 106 LEU A CA 1
ATOM 850 C C . LEU A 1 106 ? -1.918 -0.288 12.564 1.00 87.88 106 LEU A C 1
ATOM 852 O O . LEU A 1 106 ? -2.109 0.918 12.756 1.00 87.88 106 LEU A O 1
ATOM 856 N N . SER A 1 107 ? -1.218 -1.034 13.412 1.00 80.12 107 SER A N 1
ATOM 857 C CA . SER A 1 107 ? -0.510 -0.518 14.576 1.00 80.12 107 SER A CA 1
ATOM 858 C C . SER A 1 107 ? 0.778 0.148 14.103 1.00 80.12 107 SER A C 1
ATOM 860 O O . SER A 1 107 ? 1.832 -0.460 14.208 1.00 80.12 107 SER A O 1
ATOM 862 N N . LYS A 1 108 ? 0.661 1.366 13.535 1.00 66.44 108 LYS A N 1
ATOM 863 C CA . LYS A 1 108 ? 1.742 2.168 12.915 1.00 66.44 108 LYS A CA 1
ATOM 864 C C . LYS A 1 108 ? 3.129 1.757 13.427 1.00 66.44 108 LYS A C 1
ATOM 866 O O . LYS A 1 108 ? 3.514 2.170 14.521 1.00 66.44 108 LYS A O 1
ATOM 871 N N . GLU A 1 109 ? 3.852 0.938 12.664 1.00 50.16 109 GLU A N 1
ATOM 872 C CA . GLU A 1 109 ? 5.194 0.537 13.076 1.00 50.16 109 GLU A CA 1
ATOM 873 C C . GLU A 1 109 ? 6.129 1.762 13.091 1.00 50.16 109 GLU A C 1
ATOM 875 O O . GLU A 1 109 ? 5.981 2.652 12.245 1.00 50.16 109 GLU A O 1
ATOM 880 N N . PRO A 1 110 ? 7.106 1.822 14.018 1.00 41.06 110 PRO A N 1
ATOM 881 C CA . PRO A 1 110 ? 8.005 2.969 14.192 1.00 41.06 110 PRO A CA 1
ATOM 882 C C . PRO A 1 110 ? 8.939 3.265 13.006 1.00 41.06 110 PRO A C 1
ATOM 884 O O . PRO A 1 110 ? 9.667 4.245 13.058 1.00 41.06 110 PRO A O 1
ATOM 887 N N . ASN A 1 111 ? 8.938 2.443 11.952 1.00 40.16 111 ASN A N 1
ATOM 888 C CA . ASN A 1 111 ? 9.884 2.516 10.830 1.00 40.16 111 ASN A CA 1
ATOM 889 C C . ASN A 1 111 ? 9.326 3.208 9.577 1.00 40.16 111 ASN A C 1
ATOM 891 O O . ASN A 1 111 ? 9.852 3.035 8.478 1.00 40.16 111 ASN A O 1
ATOM 895 N N . ILE A 1 112 ? 8.244 3.973 9.713 1.00 49.00 112 ILE A N 1
ATOM 896 C CA . ILE A 1 112 ? 7.781 4.853 8.642 1.00 49.00 112 ILE A CA 1
ATOM 897 C C . ILE A 1 112 ? 8.057 6.280 9.109 1.00 49.00 112 ILE A C 1
ATOM 899 O O . ILE A 1 112 ? 7.242 6.838 9.845 1.00 49.00 112 ILE A O 1
ATOM 903 N N . ASP A 1 113 ? 9.207 6.823 8.698 1.00 41.44 113 ASP A N 1
ATOM 904 C CA . ASP A 1 113 ? 9.722 8.169 8.997 1.00 41.44 113 ASP A CA 1
ATOM 905 C C . ASP A 1 113 ? 8.793 9.284 8.481 1.00 41.44 113 ASP A C 1
ATOM 907 O O . ASP A 1 113 ? 9.139 10.035 7.579 1.00 41.44 113 ASP A O 1
ATOM 911 N N . PHE A 1 114 ? 7.570 9.393 8.993 1.00 46.78 114 PHE A N 1
ATOM 912 C CA . PHE A 1 114 ? 6.657 10.476 8.642 1.00 46.78 114 PHE A CA 1
ATOM 913 C C . PHE A 1 114 ? 5.823 10.863 9.861 1.00 46.78 114 PHE A C 1
ATOM 915 O O . PHE A 1 114 ? 4.989 10.085 10.336 1.00 46.78 114 PHE A O 1
ATOM 922 N N . GLU A 1 115 ? 6.085 12.074 10.363 1.00 43.00 115 GLU A N 1
ATOM 923 C CA . GLU A 1 115 ? 5.422 12.683 11.516 1.00 43.00 115 GLU A CA 1
ATOM 924 C C . GLU A 1 115 ? 3.892 12.692 11.365 1.00 43.00 115 GLU A C 1
ATOM 926 O O . GLU A 1 115 ? 3.329 12.818 10.270 1.00 43.00 115 GLU A O 1
ATOM 931 N N . ALA A 1 116 ? 3.200 12.546 12.497 1.00 38.00 116 ALA A N 1
ATOM 932 C CA . ALA A 1 116 ? 1.751 12.650 12.571 1.00 38.00 116 ALA A CA 1
ATOM 933 C C . ALA A 1 116 ? 1.288 14.006 12.007 1.00 38.00 116 ALA A C 1
ATOM 935 O O . ALA A 1 116 ? 1.712 15.051 12.484 1.00 38.00 116 ALA A O 1
ATOM 936 N N . GLY A 1 117 ? 0.413 13.988 10.998 1.00 41.59 117 GLY A N 1
ATOM 937 C CA . GLY A 1 117 ? -0.123 15.209 10.381 1.00 41.59 117 GLY A CA 1
ATOM 938 C C . GLY A 1 117 ? -0.083 15.213 8.856 1.00 41.59 117 GLY A C 1
ATOM 939 O O . GLY A 1 117 ? -0.885 15.906 8.234 1.00 41.59 117 GLY A O 1
ATOM 940 N N . ASN A 1 118 ? 0.745 14.371 8.236 1.00 42.84 118 ASN A N 1
ATOM 941 C CA . ASN A 1 118 ? 0.627 14.099 6.809 1.00 42.84 118 ASN A CA 1
ATOM 942 C C . ASN A 1 118 ? -0.407 12.987 6.607 1.00 42.84 118 ASN A C 1
ATOM 944 O O . ASN A 1 118 ? -0.068 11.806 6.564 1.00 42.84 118 ASN A O 1
ATOM 948 N N . ASN A 1 119 ? -1.685 13.370 6.470 1.00 47.56 119 ASN A N 1
ATOM 949 C CA . ASN A 1 119 ? -2.592 12.613 5.599 1.00 47.56 119 ASN A CA 1
ATOM 950 C C . ASN A 1 119 ? -1.774 12.263 4.358 1.00 47.56 119 ASN A C 1
ATOM 952 O O . ASN A 1 119 ? -1.130 13.179 3.846 1.00 47.56 119 ASN A O 1
ATOM 956 N N . ALA A 1 120 ? -1.738 11.014 3.893 1.00 51.50 120 ALA A N 1
ATOM 957 C CA . ALA A 1 120 ? -1.142 10.723 2.593 1.00 51.50 120 ALA A CA 1
ATOM 958 C C . ALA A 1 120 ? -1.727 11.710 1.558 1.00 51.50 120 ALA A C 1
ATOM 960 O O . ALA A 1 120 ? -2.854 11.551 1.101 1.00 51.50 120 ALA A O 1
ATOM 961 N N . ALA A 1 121 ? -1.005 12.799 1.261 1.00 50.25 121 ALA A N 1
ATOM 962 C CA . ALA A 1 121 ? -1.497 13.890 0.418 1.00 50.25 121 ALA A CA 1
ATOM 963 C C . ALA A 1 121 ? -1.668 13.410 -1.030 1.00 50.25 121 ALA A C 1
ATOM 965 O O . ALA A 1 121 ? -2.316 14.049 -1.856 1.00 50.25 121 ALA A O 1
ATOM 966 N N . HIS A 1 122 ? -1.101 12.243 -1.313 1.00 62.03 122 HIS A N 1
ATOM 967 C CA . HIS A 1 122 ? -1.235 11.498 -2.537 1.00 62.03 122 HIS A CA 1
ATOM 968 C C . HIS A 1 122 ? -2.301 10.425 -2.322 1.00 62.03 122 HIS A C 1
ATOM 970 O O . HIS A 1 122 ? -2.079 9.472 -1.582 1.00 62.03 122 HIS A O 1
ATOM 976 N N . HIS A 1 123 ? -3.451 10.583 -2.976 1.00 75.31 123 HIS A N 1
ATOM 977 C CA . HIS A 1 123 ? -4.345 9.466 -3.264 1.00 75.31 123 HIS A CA 1
ATOM 978 C C . HIS A 1 123 ? -3.731 8.700 -4.440 1.00 75.31 123 HIS A C 1
ATOM 980 O O . HIS A 1 123 ? -3.801 9.199 -5.569 1.00 75.31 123 HIS A O 1
ATOM 986 N N . PRO A 1 124 ? -3.071 7.550 -4.214 1.00 82.06 124 PRO A N 1
ATOM 987 C CA . PRO A 1 124 ? -2.455 6.806 -5.297 1.00 82.06 124 PRO A CA 1
ATOM 988 C C . PRO A 1 124 ? -3.554 6.249 -6.200 1.00 82.06 124 PRO A C 1
ATOM 990 O O . PRO A 1 124 ? -4.665 5.958 -5.751 1.00 82.06 124 PRO A O 1
ATOM 993 N N . GLU A 1 125 ? -3.249 6.090 -7.483 1.00 85.38 125 GLU A N 1
ATOM 994 C CA . GLU A 1 125 ? -4.212 5.533 -8.425 1.00 85.38 125 GLU A CA 1
ATOM 995 C C . GLU A 1 125 ? -4.636 4.113 -7.987 1.00 85.38 125 GLU A C 1
ATOM 997 O O . GLU A 1 125 ? -3.767 3.285 -7.700 1.00 85.38 125 GLU A O 1
ATOM 1002 N N . PRO A 1 126 ? -5.940 3.769 -7.969 1.00 85.69 126 PRO A N 1
ATOM 1003 C CA . PRO A 1 126 ? -6.405 2.456 -7.508 1.00 85.69 126 PRO A CA 1
ATOM 1004 C C . PRO A 1 126 ? -5.769 1.261 -8.234 1.00 85.69 126 PRO A C 1
ATOM 1006 O O . PRO A 1 126 ? -5.582 0.200 -7.634 1.00 85.69 126 PRO A O 1
ATOM 1009 N N . ALA A 1 127 ? -5.410 1.424 -9.511 1.00 85.44 127 ALA A N 1
ATOM 1010 C CA . ALA A 1 127 ? -4.705 0.405 -10.285 1.00 85.44 127 ALA A CA 1
ATOM 1011 C C . ALA A 1 127 ? -3.280 0.161 -9.755 1.00 85.44 127 ALA A C 1
ATOM 1013 O O . ALA A 1 127 ? -2.858 -0.988 -9.623 1.00 85.44 127 ALA A O 1
ATOM 1014 N N . LEU A 1 128 ? -2.567 1.232 -9.389 1.00 84.81 128 LEU A N 1
ATOM 1015 C CA . LEU A 1 128 ? -1.245 1.162 -8.765 1.00 84.81 128 LEU A CA 1
ATOM 1016 C C . LEU A 1 128 ? -1.323 0.491 -7.389 1.00 84.81 128 LEU A C 1
ATOM 1018 O O . LEU A 1 128 ? -0.527 -0.401 -7.103 1.00 84.81 128 LEU A O 1
ATOM 1022 N N . VAL A 1 129 ? -2.315 0.876 -6.578 1.00 86.19 129 VAL A N 1
ATOM 1023 C CA . VAL A 1 129 ? -2.559 0.263 -5.264 1.00 86.19 129 VAL A CA 1
ATOM 1024 C C . VAL A 1 129 ? -2.817 -1.233 -5.410 1.00 86.19 129 VAL A C 1
ATOM 1026 O O . VAL A 1 129 ? -2.161 -2.036 -4.755 1.00 86.19 129 VAL A O 1
ATOM 1029 N N . SER A 1 130 ? -3.715 -1.618 -6.319 1.00 87.44 130 SER A N 1
ATOM 1030 C CA . SER A 1 130 ? -4.077 -3.022 -6.539 1.00 87.44 130 SER A CA 1
ATOM 1031 C C . SER A 1 130 ? -2.895 -3.861 -7.030 1.00 87.44 130 SER A C 1
ATOM 1033 O O . SER A 1 130 ? -2.769 -5.015 -6.631 1.00 87.44 130 SER A O 1
ATOM 1035 N N . ARG A 1 131 ? -2.012 -3.290 -7.862 1.00 87.31 131 ARG A N 1
ATOM 1036 C CA . ARG A 1 131 ? -0.784 -3.959 -8.309 1.00 87.31 131 ARG A CA 1
ATOM 1037 C C . ARG A 1 131 ? 0.174 -4.206 -7.144 1.00 87.31 131 ARG A C 1
ATOM 1039 O O . ARG A 1 131 ? 0.535 -5.351 -6.908 1.00 87.31 131 ARG A O 1
ATOM 1046 N N . ILE A 1 132 ? 0.524 -3.154 -6.400 1.00 85.44 132 ILE A N 1
ATOM 1047 C CA . ILE A 1 132 ? 1.466 -3.241 -5.270 1.00 85.44 132 ILE A CA 1
ATOM 1048 C C . ILE A 1 132 ? 0.938 -4.203 -4.207 1.00 85.44 132 ILE A C 1
ATOM 1050 O O . ILE A 1 132 ? 1.644 -5.096 -3.762 1.00 85.44 132 ILE A O 1
ATOM 1054 N N . VAL A 1 133 ? -0.338 -4.085 -3.849 1.00 87.00 133 VAL A N 1
ATOM 1055 C CA . VAL A 1 133 ? -0.972 -4.971 -2.870 1.00 87.00 133 VAL A CA 1
ATOM 1056 C C . VAL A 1 133 ? -1.088 -6.415 -3.385 1.00 87.00 133 VAL A C 1
ATOM 1058 O O . VAL A 1 133 ? -1.023 -7.358 -2.599 1.00 87.00 133 VAL A O 1
ATOM 1061 N N . GLY A 1 134 ? -1.251 -6.611 -4.697 1.00 85.12 134 GLY A N 1
ATOM 1062 C CA . GLY A 1 134 ? -1.295 -7.932 -5.329 1.00 85.12 134 GLY A CA 1
ATOM 1063 C C . GLY A 1 134 ? 0.040 -8.682 -5.296 1.00 85.12 134 GLY A C 1
ATOM 1064 O O . GLY A 1 134 ? 0.038 -9.911 -5.254 1.00 85.12 134 GLY A O 1
ATOM 1065 N N . GLU A 1 135 ? 1.156 -7.954 -5.276 1.00 84.00 135 GLU A N 1
ATOM 1066 C CA . GLU A 1 135 ? 2.519 -8.493 -5.158 1.00 84.00 135 GLU A CA 1
ATOM 1067 C C . GLU A 1 135 ? 2.919 -8.786 -3.696 1.00 84.00 135 GLU A C 1
ATOM 1069 O O . GLU A 1 135 ? 3.948 -9.406 -3.437 1.00 84.00 135 GLU A O 1
ATOM 1074 N N . GLU A 1 136 ? 2.073 -8.395 -2.743 1.00 84.06 136 GLU A N 1
ATOM 1075 C CA . GLU A 1 136 ? 2.339 -8.396 -1.305 1.00 84.06 136 GLU A CA 1
ATOM 1076 C C . GLU A 1 136 ? 1.528 -9.450 -0.526 1.00 84.06 136 GLU A C 1
ATOM 1078 O O . GLU A 1 136 ? 0.822 -10.313 -1.071 1.00 84.06 136 GLU A O 1
ATOM 1083 N N . SER A 1 137 ? 1.642 -9.405 0.806 1.00 85.00 137 SER A N 1
ATOM 1084 C CA . SER A 1 137 ? 0.945 -10.332 1.705 1.00 85.00 137 SER A CA 1
ATOM 1085 C C . SER A 1 137 ? -0.589 -10.287 1.584 1.00 85.00 137 SER A C 1
ATOM 1087 O O . SER A 1 137 ? -1.202 -9.287 1.204 1.00 85.00 137 SER A O 1
ATOM 1089 N N . GLU A 1 138 ? -1.249 -11.388 1.961 1.00 89.00 138 GLU A N 1
ATOM 1090 C CA . GLU A 1 138 ? -2.718 -11.463 2.000 1.00 89.00 138 GLU A CA 1
ATOM 1091 C C . GLU A 1 138 ? -3.336 -10.431 2.963 1.00 89.00 138 GLU A C 1
ATOM 1093 O O . GLU A 1 138 ? -4.421 -9.914 2.701 1.00 89.00 138 GLU A O 1
ATOM 1098 N N . SER A 1 139 ? -2.626 -10.072 4.035 1.00 89.88 139 SER A N 1
ATOM 1099 C CA . SER A 1 139 ? -3.061 -9.053 4.992 1.00 89.88 139 SER A CA 1
ATOM 1100 C C . SER A 1 139 ? -3.220 -7.680 4.330 1.00 89.88 139 SER A C 1
ATOM 1102 O O . SER A 1 139 ? -4.217 -7.001 4.566 1.00 89.88 139 SER A O 1
ATOM 1104 N N . TRP A 1 140 ? -2.301 -7.288 3.437 1.00 91.00 140 TRP A N 1
ATOM 1105 C CA . TRP A 1 140 ? -2.421 -6.038 2.673 1.00 91.00 140 TRP A CA 1
ATOM 1106 C C . TRP A 1 140 ? -3.614 -6.055 1.719 1.00 91.00 140 TRP A C 1
ATOM 1108 O O . TRP A 1 140 ? -4.329 -5.058 1.620 1.00 91.00 140 TRP A O 1
ATOM 1118 N N . ARG A 1 141 ? -3.877 -7.199 1.074 1.00 91.44 141 ARG A N 1
ATOM 1119 C CA . ARG A 1 141 ? -5.063 -7.389 0.223 1.00 91.44 141 ARG A CA 1
ATOM 1120 C C . ARG A 1 141 ? -6.356 -7.206 1.002 1.00 91.44 141 ARG A C 1
ATOM 1122 O O . ARG A 1 141 ? -7.215 -6.448 0.571 1.00 91.44 141 ARG A O 1
ATOM 1129 N N . ARG A 1 142 ? -6.460 -7.802 2.189 1.00 91.12 142 ARG A N 1
ATOM 1130 C CA . ARG A 1 142 ? -7.638 -7.643 3.057 1.00 91.12 142 ARG A CA 1
ATOM 1131 C C . ARG A 1 142 ? -7.825 -6.202 3.522 1.00 91.12 142 ARG A C 1
ATOM 1133 O O . ARG A 1 142 ? -8.948 -5.707 3.532 1.00 91.12 142 ARG A O 1
ATOM 1140 N N . LEU A 1 143 ? -6.740 -5.507 3.875 1.00 91.56 143 LEU A N 1
ATOM 1141 C CA . LEU A 1 143 ? -6.816 -4.083 4.208 1.00 91.56 143 LEU A CA 1
ATOM 1142 C C . LEU A 1 143 ? -7.307 -3.257 3.012 1.00 91.56 143 LEU A C 1
ATOM 1144 O O . LEU A 1 143 ? -8.171 -2.400 3.185 1.00 91.56 143 LEU A O 1
ATOM 1148 N N . TRP A 1 144 ? -6.825 -3.545 1.801 1.00 92.94 144 TRP A N 1
ATOM 1149 C CA . TRP A 1 144 ? -7.299 -2.888 0.584 1.00 92.94 144 TRP A CA 1
ATOM 1150 C C . TRP A 1 144 ? -8.776 -3.178 0.290 1.00 92.94 144 TRP A C 1
ATOM 1152 O O . TRP A 1 144 ? -9.531 -2.247 0.011 1.00 92.94 144 TRP A O 1
ATOM 1162 N N . ASP A 1 145 ? -9.233 -4.418 0.471 1.00 92.56 145 ASP A N 1
ATOM 1163 C CA . ASP A 1 145 ? -10.648 -4.783 0.331 1.00 92.56 145 ASP A CA 1
ATOM 1164 C C . ASP A 1 145 ? -11.541 -3.962 1.276 1.00 92.56 145 ASP A C 1
ATOM 1166 O O . ASP A 1 145 ? -12.630 -3.527 0.893 1.00 92.56 145 ASP A O 1
ATOM 1170 N N . ILE A 1 146 ? -11.078 -3.683 2.500 1.00 91.44 146 ILE A N 1
ATOM 1171 C CA . ILE A 1 146 ? -11.786 -2.813 3.452 1.00 91.44 146 ILE A CA 1
ATOM 1172 C C . ILE A 1 146 ? -11.840 -1.369 2.942 1.00 91.44 146 ILE A C 1
ATOM 1174 O O . ILE A 1 146 ? -12.885 -0.720 3.074 1.00 91.44 146 ILE A O 1
ATOM 1178 N N . VAL A 1 147 ? -10.748 -0.859 2.357 1.00 90.31 147 VAL A N 1
ATOM 1179 C CA . VAL A 1 147 ? -10.716 0.473 1.727 1.00 90.31 147 VAL A CA 1
ATOM 1180 C C . VAL A 1 147 ? -11.762 0.556 0.615 1.00 90.31 147 VAL A C 1
ATOM 1182 O O . VAL A 1 147 ? -12.626 1.440 0.657 1.00 90.31 147 VAL A O 1
ATOM 1185 N N . CYS A 1 148 ? -11.752 -0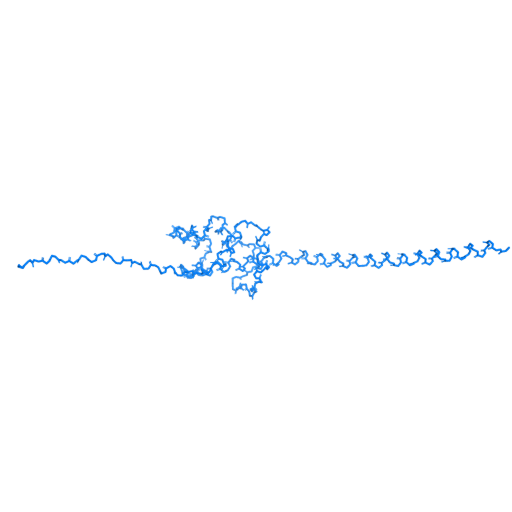.416 -0.300 1.00 89.25 148 CYS A N 1
ATOM 1186 C CA . CYS A 1 148 ? -12.680 -0.518 -1.426 1.00 89.25 148 CYS A CA 1
ATOM 1187 C C . CYS A 1 148 ? -14.133 -0.770 -1.012 1.00 89.25 148 CYS A C 1
ATOM 1189 O O . CYS A 1 148 ? -15.054 -0.361 -1.719 1.00 89.25 148 CYS A O 1
ATOM 1191 N N . SER A 1 149 ? -14.365 -1.425 0.125 1.00 85.06 149 SER A N 1
ATOM 1192 C CA . SER A 1 149 ? -15.712 -1.701 0.614 1.00 85.06 149 SER A CA 1
ATOM 1193 C C . SER A 1 149 ? -16.416 -0.393 0.976 1.00 85.06 149 SER A C 1
ATOM 1195 O O . SER A 1 149 ? -16.070 0.270 1.962 1.00 85.06 149 SER A O 1
ATOM 1197 N N . CYS A 1 150 ? -17.428 -0.004 0.195 1.00 57.50 150 CYS A N 1
ATOM 1198 C CA . CYS A 1 150 ? -18.339 1.070 0.579 1.00 57.50 150 CYS A CA 1
ATOM 1199 C C . CYS A 1 150 ? -18.963 0.717 1.934 1.00 57.50 150 CYS A C 1
ATOM 1201 O O . CYS A 1 150 ? -19.491 -0.380 2.114 1.00 57.50 150 CYS A O 1
ATOM 1203 N N . ALA A 1 151 ? -18.898 1.635 2.899 1.00 49.69 151 ALA A N 1
ATOM 1204 C CA . ALA A 1 151 ? -19.579 1.458 4.172 1.00 49.69 151 ALA A CA 1
ATOM 1205 C C . ALA A 1 151 ? -21.089 1.351 3.909 1.00 49.69 151 ALA A C 1
ATOM 1207 O O . ALA A 1 151 ? -21.746 2.359 3.662 1.00 49.69 151 ALA A O 1
ATOM 1208 N N . GLN A 1 152 ? -21.649 0.142 3.938 1.00 41.00 152 GLN A N 1
ATOM 1209 C CA . GLN A 1 152 ? -23.091 -0.004 4.067 1.00 41.00 152 GLN A CA 1
ATOM 1210 C C . GLN A 1 152 ? -23.473 0.401 5.496 1.00 41.00 152 GLN A C 1
ATOM 1212 O O . GLN A 1 152 ? -22.933 -0.170 6.451 1.00 41.00 152 GLN A O 1
ATOM 1217 N N . PRO A 1 153 ? -24.396 1.358 5.690 1.00 41.41 153 PRO A N 1
ATOM 1218 C CA . PRO A 1 153 ? -25.082 1.461 6.960 1.00 41.41 153 PRO A CA 1
ATOM 1219 C C . PRO A 1 153 ? -25.972 0.223 7.069 1.00 41.41 153 PRO A C 1
ATOM 1221 O O . PRO A 1 153 ? -26.914 0.062 6.295 1.00 41.41 153 PRO A O 1
ATOM 1224 N N . ALA A 1 154 ? -25.682 -0.664 8.018 1.00 39.06 154 ALA A N 1
ATOM 1225 C CA . ALA A 1 154 ? -26.622 -1.703 8.420 1.00 39.06 154 ALA A CA 1
ATOM 1226 C C . ALA A 1 154 ? -27.805 -1.044 9.154 1.00 39.06 154 ALA A C 1
ATOM 1228 O O . ALA A 1 154 ? -27.935 -1.122 10.371 1.00 39.06 154 ALA A O 1
ATOM 1229 N N . LEU A 1 155 ? -28.659 -0.350 8.402 1.00 41.69 155 LEU A N 1
ATOM 1230 C CA . LEU A 1 155 ? -30.048 -0.123 8.761 1.00 41.69 155 LEU A CA 1
ATOM 1231 C C . LEU A 1 155 ? -30.834 -1.329 8.256 1.00 41.69 155 LEU A C 1
ATOM 1233 O O . LEU A 1 155 ? -31.421 -1.299 7.180 1.00 41.69 155 LEU A O 1
ATOM 1237 N N . LEU A 1 156 ? -30.851 -2.394 9.050 1.00 38.75 156 LEU A N 1
ATOM 1238 C CA . LEU A 1 156 ? -31.966 -3.332 9.035 1.00 38.75 156 LEU A CA 1
ATOM 1239 C C . LEU A 1 156 ? -32.607 -3.289 10.415 1.00 38.75 156 LEU A C 1
ATOM 1241 O O . LEU A 1 156 ? -32.253 -4.019 11.333 1.00 38.75 156 LEU A O 1
ATOM 1245 N N . THR A 1 157 ? -33.497 -2.304 10.530 1.00 37.06 157 THR A N 1
ATOM 1246 C CA . THR A 1 157 ? -34.807 -2.399 11.179 1.00 37.06 157 THR A CA 1
ATOM 1247 C C . THR A 1 157 ? -35.006 -3.636 12.049 1.00 37.06 157 THR A C 1
ATOM 1249 O O . THR A 1 157 ? -35.319 -4.727 11.570 1.00 37.06 157 THR A O 1
ATOM 1252 N N . THR A 1 158 ? -34.926 -3.403 13.354 1.00 36.59 158 THR A N 1
ATOM 1253 C CA . THR A 1 158 ? -35.754 -4.077 14.347 1.00 36.59 158 THR A CA 1
ATOM 1254 C C . THR A 1 158 ? -37.176 -4.242 13.805 1.00 36.59 158 THR A C 1
ATOM 1256 O O . THR A 1 158 ? -37.880 -3.264 13.568 1.00 36.59 158 THR A O 1
ATOM 1259 N N . CYS A 1 159 ? -37.610 -5.484 13.599 1.00 33.88 159 CYS A N 1
ATOM 1260 C CA . CYS A 1 159 ? -39.033 -5.791 13.531 1.00 3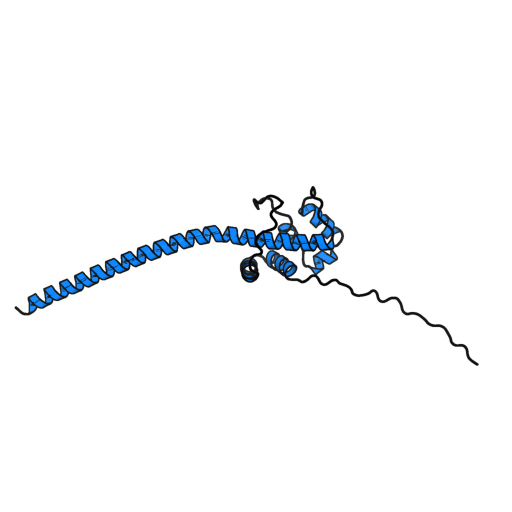3.88 159 CYS A CA 1
ATOM 1261 C C . CYS A 1 159 ? -39.592 -5.611 14.950 1.00 33.88 159 CYS A C 1
ATOM 1263 O O . CYS A 1 159 ? -39.144 -6.332 15.847 1.00 33.88 159 CYS A O 1
ATOM 1265 N N . PRO A 1 160 ? -40.529 -4.683 15.208 1.00 40.22 160 PRO A N 1
ATOM 1266 C CA . PRO A 1 160 ? -41.269 -4.724 16.448 1.00 40.22 160 PRO A CA 1
ATOM 1267 C C . PRO A 1 160 ? -42.248 -5.895 16.388 1.00 40.22 160 PRO A C 1
ATOM 1269 O O . PRO A 1 160 ? -42.928 -6.129 15.390 1.00 40.22 160 PRO A O 1
ATOM 1272 N N . SER A 1 161 ? -42.246 -6.630 17.491 1.00 42.09 161 SER A N 1
ATOM 1273 C CA . SER A 1 161 ? -43.153 -7.684 17.909 1.00 42.09 161 SER A CA 1
ATOM 1274 C C . SER A 1 161 ? -44.549 -7.644 17.285 1.00 42.09 161 SER A C 1
ATOM 1276 O O . SER A 1 161 ? -45.224 -6.617 17.269 1.00 42.09 161 SER A O 1
ATOM 1278 N N . VAL A 1 162 ? -44.986 -8.832 16.864 1.00 42.78 162 VAL A N 1
ATOM 1279 C CA . VAL A 1 162 ? -46.370 -9.223 16.577 1.00 42.78 162 VAL A CA 1
ATOM 1280 C C . VAL A 1 162 ? -47.337 -8.543 17.555 1.00 42.78 162 VAL A C 1
ATOM 12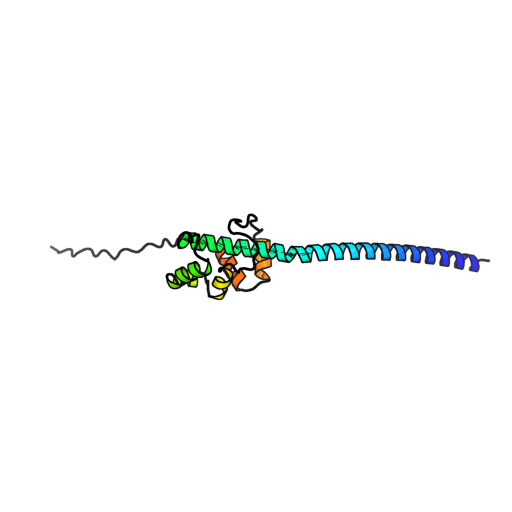82 O O . VAL A 1 162 ? -47.392 -8.891 18.733 1.00 42.78 162 VAL A O 1
ATOM 1285 N N . LEU A 1 163 ? -48.105 -7.572 17.057 1.00 41.03 163 LEU A N 1
ATOM 1286 C CA . LEU A 1 163 ? -49.282 -7.051 17.743 1.00 41.03 163 LEU A CA 1
ATOM 1287 C C . LEU A 1 163 ? -50.369 -8.129 17.699 1.00 41.03 163 LEU A C 1
ATOM 1289 O O . LEU A 1 163 ? -50.991 -8.364 16.663 1.00 41.03 163 LEU A O 1
ATOM 1293 N N . GLN A 1 164 ? -50.577 -8.790 18.836 1.00 48.66 164 GLN A N 1
ATOM 1294 C CA . GLN A 1 164 ? -51.819 -9.492 19.141 1.00 48.66 164 GLN A CA 1
ATOM 1295 C C . GLN A 1 164 ? -52.979 -8.488 19.093 1.00 48.66 164 GLN A C 1
ATOM 1297 O O . GLN A 1 164 ? -52.921 -7.450 19.752 1.00 48.66 164 GLN A O 1
ATOM 1302 N N . PHE A 1 165 ? -54.039 -8.817 18.354 1.00 42.00 165 PHE A N 1
ATOM 1303 C CA . PHE A 1 165 ? -55.344 -8.167 18.489 1.00 42.00 165 PHE A CA 1
ATOM 1304 C C . PHE A 1 165 ? -56.368 -9.151 19.084 1.00 42.00 165 PHE A C 1
ATOM 1306 O O . PHE A 1 165 ? -56.236 -10.359 18.870 1.00 42.00 165 PHE A O 1
ATOM 1313 N N . PRO A 1 166 ? -57.337 -8.646 19.872 1.00 50.47 166 PRO A N 1
ATOM 1314 C CA . PRO A 1 166 ? -58.112 -9.427 20.829 1.00 50.47 166 PRO A CA 1
ATOM 1315 C C . PRO A 1 166 ? -59.378 -10.065 20.238 1.00 50.47 166 PRO A C 1
ATOM 1317 O O . PRO A 1 166 ? -59.863 -9.677 19.175 1.00 50.47 166 PRO A O 1
ATOM 1320 N N . GLU A 1 167 ? -59.898 -11.040 20.990 1.00 51.66 167 GLU A N 1
ATOM 1321 C CA . GLU A 1 167 ? -61.163 -11.761 20.811 1.00 51.66 167 GLU A CA 1
ATOM 1322 C C . GLU A 1 167 ? -62.336 -10.864 20.393 1.00 51.66 167 GLU A C 1
ATOM 1324 O O . GLU A 1 167 ? -62.692 -9.908 21.084 1.00 51.66 167 GLU A O 1
ATOM 1329 N N . ALA A 1 168 ? -63.006 -11.244 19.303 1.00 49.84 168 ALA A N 1
ATOM 1330 C CA . ALA A 1 168 ? -64.360 -10.796 19.012 1.00 49.84 168 ALA A CA 1
ATOM 1331 C C . ALA A 1 168 ? -65.350 -11.826 19.576 1.00 49.84 168 ALA A C 1
ATOM 1333 O O . ALA A 1 168 ? -65.470 -12.945 19.076 1.00 49.84 168 ALA A O 1
ATOM 1334 N N . VAL A 1 169 ? -66.032 -11.420 20.643 1.00 55.53 169 VAL A N 1
ATOM 1335 C CA . VAL A 1 169 ? -67.211 -12.079 21.210 1.00 55.53 169 VAL A CA 1
ATOM 1336 C C . VAL A 1 169 ? -68.410 -11.875 20.272 1.00 55.53 169 VAL A C 1
ATOM 1338 O O . VAL A 1 169 ? -68.597 -10.794 19.715 1.00 55.53 169 VAL A O 1
ATOM 1341 N N . LEU A 1 170 ? -69.192 -12.947 20.118 1.00 38.94 170 LEU A N 1
ATOM 1342 C CA . LEU A 1 170 ? -70.471 -13.074 19.402 1.00 38.94 170 LEU A CA 1
ATOM 1343 C C . LEU A 1 170 ? -71.538 -12.048 19.842 1.00 38.94 170 LEU A C 1
ATOM 1345 O O . LEU A 1 170 ? -71.455 -11.473 20.930 1.00 38.94 170 LEU A O 1
ATOM 1349 N N . PRO A 1 171 ? -72.583 -11.864 19.022 1.00 57.03 171 PRO A N 1
ATOM 1350 C CA . PRO A 1 171 ? -73.832 -12.586 19.309 1.00 57.03 171 PRO A CA 1
ATOM 1351 C C . PRO A 1 171 ? -74.274 -13.562 18.210 1.00 57.03 171 PRO A C 1
ATOM 1353 O O . PRO A 1 171 ? -74.076 -13.261 17.012 1.00 57.03 171 PRO A O 1
#

Foldseek 3Di:
DVPVVVVVVVVVVVVVVVVVVVVVVVVVVVVVVVVVVVVVVCVVCVVVLLLLLLLLLLVLLQVVVCVVPNDDDPPDFLLRVVVVCCVVPVVVCVVLVVDPVLSVSSRPDPPSPDDPPDPSPDPDDVVSSCVSLVVDDVSSVSSVVSSVDDDDDPPDDDDPDDDDDDDDDDD